Protein AF-A0A3N4IJ48-F1 (afdb_monomer_lite)

Radius of gyration: 29.04 Å; chains: 1; bounding box: 78×53×76 Å

Secondary structure (DSSP, 8-state):
--------PPPP--------------TT----PPP-----------EEEEEEE-TT-SSSSPPPGGGSEEEEEEEPS-------HHHHHHHHHHHHHHHHHHHHHHHHHHHHHHTS-EEEEEEEEEEEEEEEEETTEEEEEEEEEEEEEEEEE--------

Sequence (161 aa):
MDNKSPETPPPASPASMLSINLDNTDPSHAYIPPASEPSTSTPRRLHTVFCLHNEYCTASSWKDPAELKITTYNFPHHHREEKSIYRLMKELGKAGHDGRACLDEFVKQREEVEGKRLAIACLSVHTKMQKVNERGVEQLVARPQTLFVELEEMGVEGVGS

pLDDT: mean 71.02, std 18.16, range [37.78, 93.06]

Structure (mmCIF, N/CA/C/O backbone):
data_AF-A0A3N4IJ48-F1
#
_entry.id   AF-A0A3N4IJ48-F1
#
loop_
_atom_site.group_PDB
_atom_site.id
_atom_site.type_symbol
_atom_site.label_atom_id
_atom_site.label_alt_id
_atom_site.label_comp_id
_atom_site.label_asym_id
_atom_site.label_entity_id
_atom_site.label_seq_id
_atom_site.pdbx_PDB_ins_code
_atom_site.Cartn_x
_atom_site.Cartn_y
_atom_site.Cartn_z
_atom_site.occupancy
_atom_site.B_iso_or_equiv
_atom_site.auth_seq_id
_atom_site.auth_comp_id
_atom_site.auth_asym_id
_atom_site.auth_atom_id
_atom_site.pdbx_PDB_model_num
ATOM 1 N N . MET A 1 1 ? -37.252 -40.551 -43.430 1.00 48.50 1 MET A N 1
ATOM 2 C CA . MET A 1 1 ? -37.893 -41.793 -42.953 1.00 48.50 1 MET A CA 1
ATOM 3 C C . MET A 1 1 ? -36.880 -42.360 -41.974 1.00 48.50 1 MET A C 1
ATOM 5 O O . MET A 1 1 ? -35.768 -42.593 -42.415 1.00 48.50 1 MET A O 1
ATOM 9 N N . ASP A 1 2 ? -37.033 -42.312 -40.654 1.00 45.03 2 ASP A N 1
ATOM 10 C CA . ASP A 1 2 ? -38.195 -42.377 -39.755 1.00 45.03 2 ASP A CA 1
ATOM 11 C C . ASP A 1 2 ? -37.971 -41.397 -38.573 1.00 45.03 2 ASP A C 1
ATOM 13 O O . ASP A 1 2 ? -36.838 -41.203 -38.149 1.00 45.03 2 ASP A O 1
ATOM 17 N N . ASN A 1 3 ? -38.915 -40.531 -38.187 1.00 44.44 3 ASN A N 1
ATOM 18 C CA . ASN A 1 3 ? -40.070 -40.750 -37.296 1.00 44.44 3 ASN A CA 1
ATOM 19 C C . ASN A 1 3 ? -39.727 -41.261 -35.877 1.00 44.44 3 ASN A C 1
ATOM 21 O O . ASN A 1 3 ? -39.650 -42.469 -35.683 1.00 44.44 3 ASN A O 1
ATOM 25 N N . LYS A 1 4 ? -39.630 -40.357 -34.878 1.00 43.97 4 LYS A N 1
ATOM 26 C CA . LYS A 1 4 ? -40.532 -40.281 -33.695 1.00 43.97 4 LYS A CA 1
ATOM 27 C C . LYS A 1 4 ? -40.123 -39.165 -32.705 1.00 43.97 4 LYS A C 1
ATOM 29 O O . LYS A 1 4 ? -39.006 -39.151 -32.205 1.00 43.97 4 LYS A O 1
ATOM 34 N N . SER A 1 5 ? -41.070 -38.271 -32.424 1.00 48.81 5 SER A N 1
ATOM 35 C CA . SER A 1 5 ? -41.126 -37.272 -31.332 1.00 48.81 5 SER A CA 1
ATOM 36 C C . SER A 1 5 ? -41.618 -37.919 -30.004 1.00 48.81 5 SER A C 1
ATOM 38 O O . SER A 1 5 ? -41.850 -39.131 -30.014 1.00 48.81 5 SER A O 1
ATOM 40 N N . PRO A 1 6 ? -42.055 -37.166 -28.964 1.00 61.00 6 PRO A N 1
ATOM 41 C CA . PRO A 1 6 ? -41.404 -36.166 -28.087 1.00 61.00 6 PRO A CA 1
ATOM 42 C C . PRO A 1 6 ? -41.652 -36.501 -26.576 1.00 61.00 6 PRO A C 1
ATOM 44 O O . PRO A 1 6 ? -41.991 -37.636 -26.262 1.00 61.00 6 PRO A O 1
ATOM 47 N N . GLU A 1 7 ? -41.576 -35.488 -25.685 1.00 41.78 7 GLU A N 1
ATOM 48 C CA . GLU A 1 7 ? -42.206 -35.407 -24.335 1.00 41.78 7 GLU A CA 1
ATOM 49 C C . GLU A 1 7 ? -41.481 -36.136 -23.173 1.00 41.78 7 GLU A C 1
ATOM 51 O O . GLU A 1 7 ? -40.973 -37.233 -23.340 1.00 41.78 7 GLU A O 1
ATOM 56 N N . THR A 1 8 ? -41.342 -35.643 -21.930 1.00 55.69 8 THR A N 1
ATOM 57 C CA . THR A 1 8 ? -41.847 -34.480 -21.152 1.00 55.69 8 THR A CA 1
ATOM 58 C C . THR A 1 8 ? -40.986 -34.396 -19.865 1.00 55.69 8 THR A C 1
ATOM 60 O O . THR A 1 8 ? -40.446 -35.426 -19.453 1.00 55.69 8 THR A O 1
ATOM 63 N N . PRO A 1 9 ? -40.850 -33.240 -19.183 1.00 63.00 9 PRO A N 1
ATOM 64 C CA . PRO A 1 9 ? -40.159 -33.154 -17.888 1.00 63.00 9 PRO A CA 1
ATOM 65 C C . PRO A 1 9 ? -40.999 -33.731 -16.727 1.00 63.00 9 PRO A C 1
ATOM 67 O O . PRO A 1 9 ? -42.224 -33.598 -16.746 1.00 63.00 9 PRO A O 1
ATOM 70 N N . PRO A 1 10 ? -40.380 -34.323 -15.685 1.00 67.88 10 PRO A N 1
ATOM 71 C CA . PRO A 1 10 ? -41.103 -34.730 -14.485 1.00 67.88 10 PRO A CA 1
ATOM 72 C C . PRO A 1 10 ? -41.461 -33.535 -13.569 1.00 67.88 10 PRO A C 1
ATOM 74 O O . PRO A 1 10 ? -40.822 -32.482 -13.633 1.00 67.88 10 PRO A O 1
ATOM 77 N N . PRO A 1 11 ? -42.506 -33.693 -12.733 1.00 56.47 11 PRO A N 1
ATOM 78 C CA . PRO A 1 11 ? -43.311 -32.603 -12.189 1.00 56.47 11 PRO A CA 1
ATOM 79 C C . PRO A 1 11 ? -42.768 -31.992 -10.892 1.00 56.47 11 PRO A C 1
ATOM 81 O O . PRO A 1 11 ? -42.128 -32.654 -10.075 1.00 56.47 11 PRO A O 1
ATOM 84 N N . ALA A 1 12 ? -43.138 -30.729 -10.668 1.00 51.69 12 ALA A N 1
ATOM 85 C CA . ALA A 1 12 ? -43.125 -30.099 -9.355 1.00 51.69 12 ALA A CA 1
ATOM 86 C C . ALA A 1 12 ? -44.016 -30.886 -8.378 1.00 51.69 12 ALA A C 1
ATOM 88 O O . ALA A 1 12 ? -45.119 -31.305 -8.733 1.00 51.69 12 ALA A O 1
ATOM 89 N N . SER A 1 13 ? -43.552 -31.057 -7.140 1.00 53.22 13 SER A N 1
ATOM 90 C CA . SER A 1 13 ? -44.371 -31.545 -6.030 1.00 53.22 13 SER A CA 1
ATOM 91 C C . SER A 1 13 ? -44.373 -30.559 -4.860 1.00 53.22 13 SER A C 1
ATOM 93 O O . SER A 1 13 ? -43.423 -29.787 -4.712 1.00 53.22 13 SER A O 1
ATOM 95 N N . PRO A 1 14 ? -45.468 -30.536 -4.081 1.00 48.78 14 PRO A N 1
ATOM 96 C CA . PRO A 1 14 ? -45.966 -29.338 -3.425 1.00 48.78 14 PRO A CA 1
ATOM 97 C C . PRO A 1 14 ? -45.779 -29.346 -1.901 1.00 48.78 14 PRO A C 1
ATOM 99 O O . PRO A 1 14 ? -45.644 -30.389 -1.274 1.00 48.78 14 PRO A O 1
ATOM 102 N N . ALA A 1 15 ? -45.831 -28.136 -1.340 1.00 44.34 15 ALA A N 1
ATOM 103 C CA . ALA A 1 15 ? -46.356 -27.771 -0.023 1.00 44.34 15 ALA A CA 1
ATOM 104 C C . ALA A 1 15 ? -46.248 -28.802 1.122 1.00 44.34 15 ALA A C 1
ATOM 106 O O . ALA A 1 15 ? -47.146 -29.615 1.328 1.00 44.34 15 ALA A O 1
ATOM 107 N N . SER A 1 16 ? -45.259 -28.614 2.000 1.00 44.44 16 SER A N 1
ATOM 108 C CA . SER A 1 16 ? -45.423 -28.978 3.412 1.00 44.44 16 SER A CA 1
ATOM 109 C C . SER A 1 16 ? -46.128 -27.828 4.127 1.00 44.44 16 SER A C 1
ATOM 111 O O . SER A 1 16 ? -45.500 -26.873 4.583 1.00 44.44 16 SER A O 1
ATOM 113 N N . MET A 1 17 ? -47.458 -27.907 4.170 1.00 39.88 17 MET A N 1
ATOM 114 C CA . MET A 1 17 ? -48.275 -27.131 5.096 1.00 39.88 17 MET A CA 1
ATOM 115 C C . MET A 1 17 ? -47.948 -27.560 6.530 1.00 39.88 17 MET A C 1
ATOM 117 O O . MET A 1 17 ? -48.230 -28.690 6.920 1.00 39.88 17 MET A O 1
ATOM 121 N N . LEU A 1 18 ? -47.401 -26.645 7.326 1.00 48.50 18 LEU A N 1
ATOM 122 C CA . LEU A 1 18 ? -47.469 -26.726 8.782 1.00 48.50 18 LEU A CA 1
ATOM 123 C C . LEU A 1 18 ? -48.767 -26.034 9.230 1.00 48.50 18 LEU A C 1
ATOM 125 O O . LEU A 1 18 ? -48.794 -24.837 9.497 1.00 48.50 18 LEU A O 1
ATOM 129 N N . SER A 1 19 ? -49.865 -26.789 9.270 1.00 45.97 19 SER A N 1
ATOM 130 C CA . SER A 1 19 ? -50.888 -26.619 10.318 1.00 45.97 19 SER A CA 1
ATOM 131 C C . SER A 1 19 ? -50.249 -27.168 11.603 1.00 45.97 19 SER A C 1
ATOM 133 O O . SER A 1 19 ? -49.476 -28.117 11.512 1.00 45.97 19 SER A O 1
ATOM 135 N N . ILE A 1 20 ? -50.392 -26.646 12.821 1.00 40.75 20 ILE A N 1
ATOM 136 C CA . ILE A 1 20 ? -51.546 -26.388 13.710 1.00 40.75 20 ILE A CA 1
ATOM 137 C C . ILE A 1 20 ? -50.873 -25.722 14.956 1.00 40.75 20 ILE A C 1
ATOM 139 O O . ILE A 1 20 ? -49.711 -26.016 15.222 1.00 40.75 20 ILE A O 1
ATOM 143 N N . ASN A 1 21 ? -51.414 -24.809 15.764 1.00 37.94 21 ASN A N 1
ATOM 144 C CA . ASN A 1 21 ? -52.725 -24.721 16.397 1.00 37.94 21 ASN A CA 1
ATOM 145 C C . ASN A 1 21 ? -53.029 -23.256 16.758 1.00 37.94 21 ASN A C 1
ATOM 147 O O . ASN A 1 21 ? -52.192 -22.564 17.340 1.00 37.94 21 ASN A O 1
ATOM 151 N N . LEU A 1 22 ? -54.251 -22.829 16.447 1.00 50.38 22 LEU A N 1
ATOM 152 C CA . LEU A 1 22 ? -54.955 -21.766 17.158 1.00 50.38 22 LEU A CA 1
ATOM 153 C C . LEU A 1 22 ? -55.593 -22.378 18.417 1.00 50.38 22 LEU A C 1
ATOM 155 O O . LEU A 1 22 ? -55.897 -23.568 18.423 1.00 50.38 22 LEU A O 1
ATOM 159 N N . ASP A 1 23 ? -55.857 -21.523 19.401 1.00 45.16 23 ASP A N 1
ATOM 160 C CA . ASP A 1 23 ? -56.616 -21.750 20.639 1.00 45.16 23 ASP A CA 1
ATOM 161 C C . ASP A 1 23 ? -55.832 -22.177 21.892 1.00 45.16 23 ASP A C 1
ATOM 163 O O . ASP A 1 23 ? -55.615 -23.349 22.185 1.00 45.16 23 ASP A O 1
ATOM 167 N N . ASN A 1 24 ? -55.461 -21.166 22.683 1.00 41.66 24 ASN A N 1
ATOM 168 C CA . ASN A 1 24 ? -55.778 -21.136 24.110 1.00 41.66 24 ASN A CA 1
ATOM 169 C C . ASN A 1 24 ? -55.810 -19.673 24.567 1.00 41.66 24 ASN A C 1
ATOM 171 O O . ASN A 1 24 ? -54.781 -19.036 24.789 1.00 41.66 24 ASN A O 1
ATOM 175 N N . THR A 1 25 ? -57.025 -19.137 24.652 1.00 46.41 25 THR A N 1
ATOM 176 C CA . THR A 1 25 ? -57.314 -17.822 25.228 1.00 46.41 25 THR A CA 1
ATOM 177 C C . THR A 1 25 ? -57.340 -17.965 26.751 1.00 46.41 25 THR A C 1
ATOM 179 O O . THR A 1 25 ? -58.355 -18.361 27.316 1.00 46.41 25 THR A O 1
ATOM 182 N N . ASP A 1 26 ? -56.225 -17.658 27.416 1.00 47.12 26 ASP A N 1
ATOM 183 C CA . ASP A 1 26 ? -56.165 -17.449 28.869 1.00 47.12 26 ASP A CA 1
ATOM 184 C C . ASP A 1 26 ? -56.139 -15.931 29.152 1.00 47.12 26 ASP A C 1
ATOM 186 O O . ASP A 1 26 ? -55.185 -15.256 28.755 1.00 47.12 26 ASP A O 1
ATOM 190 N N . PRO A 1 27 ? -57.165 -15.347 29.804 1.00 49.31 27 PRO A N 1
ATOM 191 C CA . PRO A 1 27 ? -57.215 -13.914 30.094 1.00 49.31 27 PRO A CA 1
ATOM 192 C C . PRO A 1 27 ? -56.369 -13.484 31.314 1.00 49.31 27 PRO A C 1
ATOM 194 O O . PRO A 1 27 ? -56.545 -12.369 31.805 1.00 49.31 27 PRO A O 1
ATOM 197 N N . SER A 1 28 ? -55.443 -14.316 31.803 1.00 47.53 28 SER A N 1
ATOM 198 C CA . SER A 1 28 ? -54.673 -14.037 33.033 1.00 47.53 28 SER A CA 1
ATOM 199 C C . SER A 1 28 ? -53.244 -13.527 32.819 1.00 47.53 28 SER A C 1
ATOM 201 O O . SER A 1 28 ? -52.585 -13.135 33.783 1.00 47.53 28 SER A O 1
ATOM 203 N N . HIS A 1 29 ? -52.722 -13.524 31.591 1.00 46.59 29 HIS A N 1
ATOM 204 C CA . HIS A 1 29 ? -51.333 -13.135 31.348 1.00 46.59 29 HIS A CA 1
ATOM 205 C C . HIS A 1 29 ? -51.227 -11.654 30.979 1.00 46.59 29 HIS A C 1
ATOM 207 O O . HIS A 1 29 ? -51.494 -11.249 29.848 1.00 46.59 29 HIS A O 1
ATOM 213 N N . ALA A 1 30 ? -50.797 -10.838 31.945 1.00 44.94 30 ALA A N 1
ATOM 214 C CA . ALA A 1 30 ? -50.299 -9.495 31.680 1.00 44.94 30 ALA A CA 1
ATOM 215 C C . ALA A 1 30 ? -49.222 -9.581 30.587 1.00 44.94 30 ALA A C 1
ATOM 217 O O . ALA A 1 30 ? -48.149 -10.149 30.799 1.00 44.94 30 ALA A O 1
ATOM 218 N N . TYR A 1 31 ? -49.532 -9.056 29.402 1.00 45.12 31 TYR A N 1
ATOM 219 C CA . TYR A 1 31 ? -48.588 -8.950 28.300 1.00 45.12 31 TYR A CA 1
ATOM 220 C C . TYR A 1 31 ? -47.517 -7.932 28.699 1.00 45.12 31 TYR A C 1
ATOM 222 O O . TYR A 1 31 ? -47.692 -6.724 28.546 1.00 45.12 31 TYR A O 1
ATOM 230 N N . ILE A 1 32 ? -46.423 -8.419 29.280 1.00 54.62 32 ILE A N 1
ATOM 231 C CA . ILE A 1 32 ? -45.191 -7.651 29.415 1.00 54.62 32 ILE A CA 1
ATOM 232 C C . ILE A 1 32 ? -44.597 -7.629 28.003 1.00 54.62 32 ILE A C 1
ATOM 234 O O . ILE A 1 32 ? -44.242 -8.698 27.500 1.00 54.62 32 ILE A O 1
ATOM 238 N N . PRO A 1 33 ? -44.529 -6.473 27.316 1.00 47.47 33 PRO A N 1
ATOM 239 C CA . PRO A 1 33 ? -43.849 -6.419 26.032 1.00 47.47 33 PRO A CA 1
ATOM 240 C C . PRO A 1 33 ? -42.412 -6.914 26.243 1.00 47.47 33 PRO A C 1
ATOM 242 O O . PRO A 1 33 ? -41.794 -6.517 27.238 1.00 47.47 33 PRO A O 1
ATOM 245 N N . PRO A 1 34 ? -41.868 -7.784 25.369 1.00 47.81 34 PRO A N 1
ATOM 246 C CA . PRO A 1 34 ? -40.461 -8.134 25.456 1.00 47.81 34 PRO A CA 1
ATOM 247 C C . PRO A 1 34 ? -39.683 -6.822 25.422 1.00 47.81 34 PRO A C 1
ATOM 249 O O . PRO A 1 34 ? -39.889 -5.999 24.528 1.00 47.81 34 PRO A O 1
ATOM 252 N N . ALA A 1 35 ? -38.885 -6.595 26.468 1.00 51.59 35 ALA A N 1
ATOM 253 C CA . ALA A 1 35 ? -38.019 -5.438 26.566 1.00 51.59 35 ALA A CA 1
ATOM 254 C C . ALA A 1 35 ? -37.277 -5.328 25.239 1.00 51.59 35 ALA A C 1
ATOM 256 O O . ALA A 1 35 ? -36.607 -6.280 24.842 1.00 51.59 35 ALA A O 1
ATOM 257 N N . SER A 1 36 ? -37.478 -4.208 24.541 1.00 52.84 36 SER A N 1
ATOM 258 C CA . SER A 1 36 ? -36.763 -3.875 23.321 1.00 52.84 36 SER A CA 1
ATOM 259 C C . SER A 1 36 ? -35.293 -4.160 23.579 1.00 52.84 36 SER A C 1
ATOM 261 O O . SER A 1 36 ? -34.674 -3.477 24.400 1.00 52.84 36 SER A O 1
ATOM 263 N N . GLU A 1 37 ? -34.778 -5.227 22.965 1.00 52.12 37 GLU A N 1
ATOM 264 C CA . GLU A 1 37 ? -33.383 -5.608 23.104 1.00 52.12 37 GLU A CA 1
ATOM 265 C C . GLU A 1 37 ? -32.559 -4.353 22.818 1.00 52.12 37 GLU A C 1
ATOM 267 O O . GLU A 1 37 ? -32.864 -3.638 21.852 1.00 52.12 37 GLU A O 1
ATOM 272 N N . PRO A 1 38 ? -31.566 -4.013 23.660 1.00 49.50 38 PRO A N 1
ATOM 273 C CA . PRO A 1 38 ? -30.662 -2.940 23.316 1.00 49.50 38 PRO A CA 1
ATOM 274 C C . PRO A 1 38 ? -30.079 -3.342 21.974 1.00 49.50 38 PRO A C 1
ATOM 276 O O . PRO A 1 38 ? -29.381 -4.351 21.887 1.00 49.50 38 PRO A O 1
ATOM 279 N N . SER A 1 39 ? -30.430 -2.591 20.925 1.00 48.19 39 SER A N 1
ATOM 280 C CA . SER A 1 39 ? -29.812 -2.713 19.619 1.00 48.19 39 SER A CA 1
ATOM 281 C C . SER A 1 39 ? -28.324 -2.760 19.901 1.00 48.19 39 SER A C 1
ATOM 283 O O . SE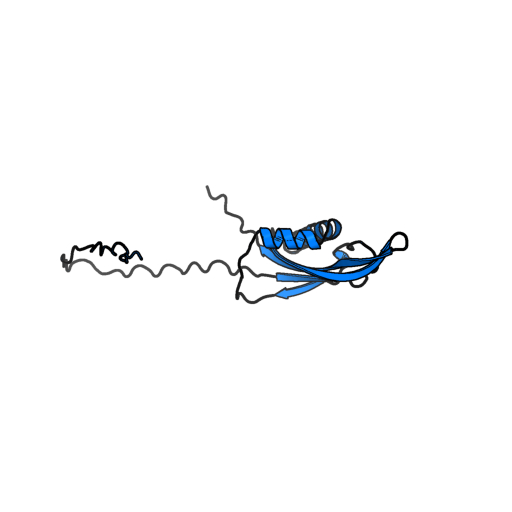R A 1 39 ? -27.762 -1.755 20.351 1.00 48.19 39 SER A O 1
ATOM 285 N N . THR A 1 40 ? -27.715 -3.935 19.755 1.00 46.00 40 THR A N 1
ATOM 286 C CA . THR A 1 40 ? -26.279 -4.104 19.879 1.00 46.00 40 THR A CA 1
ATOM 287 C C . THR A 1 40 ? -25.733 -3.332 18.703 1.00 46.00 40 THR A C 1
ATOM 289 O O . THR A 1 40 ? -25.582 -3.863 17.604 1.00 46.00 40 THR A O 1
ATOM 292 N N . SER A 1 41 ? -25.555 -2.027 18.905 1.00 40.53 41 SER A N 1
ATOM 293 C CA . SER A 1 41 ? -24.838 -1.159 18.007 1.00 40.53 41 SER A CA 1
ATOM 294 C C . SER A 1 41 ? -23.449 -1.754 17.998 1.00 40.53 41 SER A C 1
ATOM 296 O O . SER A 1 41 ? -22.650 -1.495 18.900 1.00 40.53 41 SER A O 1
ATOM 298 N N . THR A 1 42 ? -23.202 -2.650 17.046 1.00 47.38 42 THR A N 1
ATOM 299 C CA . THR A 1 42 ? -21.871 -3.168 16.789 1.00 47.38 42 THR A CA 1
ATOM 300 C C . THR A 1 42 ? -20.962 -1.948 16.751 1.00 47.38 42 THR A C 1
ATOM 302 O O . THR A 1 42 ? -21.293 -0.999 16.025 1.00 47.38 42 THR A O 1
ATOM 305 N N . PRO A 1 43 ? -19.911 -1.897 17.586 1.00 52.34 43 PRO A N 1
ATOM 306 C CA . PRO A 1 43 ? -19.093 -0.704 17.714 1.00 52.34 43 PRO A CA 1
ATOM 307 C C . PRO A 1 43 ? -18.662 -0.250 16.319 1.00 52.34 43 PRO A C 1
ATOM 309 O O . PRO A 1 43 ? -18.182 -1.056 15.520 1.00 52.34 43 PRO A O 1
ATOM 312 N N . ARG A 1 44 ? -18.925 1.026 16.008 1.00 54.91 44 ARG A N 1
ATOM 313 C CA . ARG A 1 44 ? -18.597 1.654 14.722 1.00 54.91 44 ARG A CA 1
ATOM 314 C C . ARG A 1 44 ? -17.090 1.511 14.497 1.00 54.91 44 ARG A C 1
ATOM 316 O O . ARG A 1 44 ? -16.313 2.206 15.145 1.00 54.91 44 ARG A O 1
ATOM 323 N N . ARG A 1 45 ? -16.671 0.578 13.638 1.00 61.72 45 ARG A N 1
ATOM 324 C CA . ARG A 1 45 ? -15.252 0.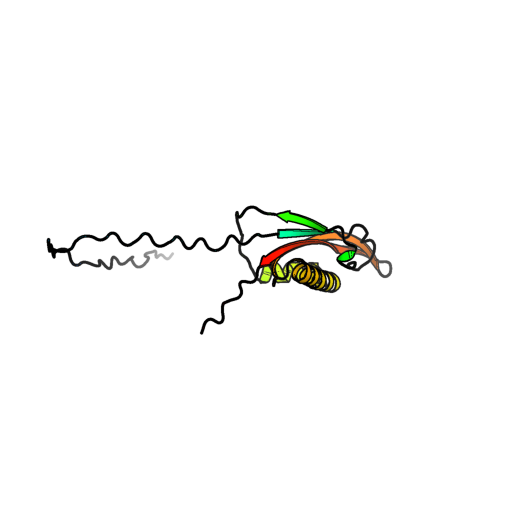359 13.320 1.00 61.72 45 ARG A CA 1
ATOM 325 C C . ARG A 1 45 ? -14.796 1.433 12.339 1.00 61.72 45 ARG A C 1
ATOM 327 O O . ARG A 1 45 ? -15.162 1.390 11.175 1.00 61.72 45 ARG A O 1
ATOM 334 N N . LEU A 1 46 ? -14.039 2.423 12.793 1.00 60.12 46 LEU A N 1
ATOM 335 C CA . LEU A 1 46 ? -13.491 3.422 11.879 1.00 60.12 46 LEU A CA 1
ATOM 336 C C . LEU A 1 46 ? -12.551 2.726 10.880 1.00 60.12 46 LEU A C 1
ATOM 338 O O . LEU A 1 46 ? -11.660 1.985 11.286 1.00 60.12 46 LEU A O 1
ATOM 342 N N . HIS A 1 47 ? -12.781 2.956 9.589 1.00 68.00 47 HIS A N 1
ATOM 343 C CA . HIS A 1 47 ? -11.939 2.457 8.509 1.00 68.00 47 HIS A CA 1
ATOM 344 C C . HIS A 1 47 ? -11.086 3.608 7.991 1.00 68.00 47 HIS A C 1
ATOM 346 O O . HIS A 1 47 ? -11.613 4.588 7.448 1.00 68.00 47 HIS A O 1
ATOM 352 N N . THR A 1 48 ? -9.773 3.481 8.159 1.00 73.12 48 THR A N 1
ATOM 353 C CA . THR A 1 48 ? -8.821 4.493 7.709 1.00 73.12 48 THR A CA 1
ATOM 354 C C . THR A 1 48 ? -8.083 3.971 6.488 1.00 73.12 48 THR A C 1
ATOM 356 O O . THR A 1 48 ? -7.419 2.935 6.551 1.00 73.12 48 THR A O 1
ATOM 359 N N . VAL A 1 49 ? -8.205 4.688 5.372 1.00 78.81 49 VAL A N 1
ATOM 360 C CA . VAL A 1 49 ? -7.472 4.404 4.141 1.00 78.81 49 VAL A CA 1
ATOM 361 C C . VAL A 1 49 ? -6.244 5.287 4.057 1.00 78.81 49 VAL A C 1
ATOM 363 O O . VAL A 1 49 ? -6.314 6.509 4.167 1.00 78.81 49 VAL A O 1
ATOM 366 N N . PHE A 1 50 ? -5.113 4.653 3.806 1.00 81.62 50 PHE A N 1
ATOM 367 C CA . PHE A 1 50 ? -3.830 5.293 3.632 1.00 81.62 50 PHE A CA 1
ATOM 368 C C . PHE A 1 50 ? -3.372 5.136 2.192 1.00 81.62 50 PHE A C 1
ATOM 370 O O . PHE A 1 50 ? -3.402 4.043 1.628 1.00 81.62 50 PHE A O 1
ATOM 377 N N . CYS A 1 51 ? -2.942 6.244 1.604 1.00 82.12 51 CYS A N 1
ATOM 378 C CA . CYS A 1 51 ? -2.266 6.274 0.320 1.00 82.12 51 CYS A CA 1
ATOM 379 C C . CYS A 1 51 ? -0.766 6.406 0.575 1.00 82.12 51 CYS A C 1
ATOM 381 O O . CYS A 1 51 ? -0.319 7.448 1.057 1.00 82.12 51 CYS A O 1
ATOM 383 N N . LEU A 1 52 ? -0.013 5.351 0.271 1.00 80.88 52 LEU A N 1
ATOM 384 C CA . LEU A 1 52 ? 1.444 5.323 0.335 1.00 80.88 52 LEU A CA 1
ATOM 385 C C . LEU A 1 52 ? 1.964 5.518 -1.085 1.00 80.88 52 LEU A C 1
ATOM 387 O O . LEU A 1 52 ? 1.952 4.584 -1.895 1.00 80.88 52 LEU A O 1
ATOM 391 N N . HIS A 1 53 ? 2.372 6.744 -1.402 1.00 79.31 53 HIS A N 1
ATOM 392 C CA . HIS A 1 53 ? 2.853 7.088 -2.733 1.00 79.31 53 HIS A CA 1
ATOM 393 C C . HIS A 1 53 ? 4.378 7.202 -2.762 1.00 79.31 53 HIS A C 1
ATOM 395 O O . HIS A 1 53 ? 4.972 7.990 -2.026 1.00 79.31 53 HIS A O 1
ATOM 401 N N . ASN A 1 54 ? 5.007 6.451 -3.665 1.00 73.44 54 ASN A N 1
ATOM 402 C CA . ASN A 1 54 ? 6.441 6.542 -3.907 1.00 73.44 54 ASN A CA 1
ATOM 403 C C . ASN A 1 54 ? 6.725 7.624 -4.970 1.00 73.44 54 ASN A C 1
ATOM 405 O O . ASN A 1 54 ? 6.790 7.327 -6.166 1.00 73.44 54 ASN A O 1
ATOM 409 N N . GLU A 1 55 ? 6.864 8.884 -4.530 1.00 61.72 55 GLU A N 1
ATOM 410 C CA . GLU A 1 55 ? 7.061 10.062 -5.407 1.00 61.72 55 GLU A CA 1
ATOM 411 C C . GLU A 1 55 ? 8.333 9.962 -6.280 1.00 61.72 55 GLU A C 1
ATOM 413 O O . GLU A 1 55 ? 8.399 10.585 -7.339 1.00 61.72 55 GLU A O 1
ATOM 418 N N . TYR A 1 56 ? 9.316 9.135 -5.896 1.00 61.25 56 TYR A N 1
ATOM 419 C CA . TYR A 1 56 ? 10.649 9.082 -6.516 1.00 61.25 56 TYR A CA 1
ATOM 420 C C . TYR A 1 56 ? 11.011 7.719 -7.124 1.00 61.25 56 TYR A C 1
ATOM 422 O O . TYR A 1 56 ? 12.191 7.412 -7.283 1.00 61.25 56 TYR A O 1
ATOM 430 N N . CYS A 1 57 ? 10.030 6.884 -7.475 1.00 53.78 57 CYS A N 1
ATOM 431 C CA . CYS A 1 57 ? 10.286 5.522 -7.962 1.00 53.78 57 CYS A CA 1
ATOM 432 C C . CYS A 1 57 ? 10.824 5.487 -9.415 1.00 53.78 57 CYS A C 1
ATOM 434 O O . CYS A 1 57 ? 10.141 5.060 -10.351 1.00 53.78 57 CYS A O 1
ATOM 436 N N . THR A 1 58 ? 12.059 5.949 -9.617 1.00 54.88 58 THR A N 1
ATOM 437 C CA . THR A 1 58 ? 12.892 5.667 -10.800 1.00 54.88 58 THR A CA 1
ATOM 438 C C . THR A 1 58 ? 13.698 4.373 -10.643 1.00 54.88 58 THR A C 1
ATOM 440 O O . THR A 1 58 ? 14.232 3.869 -11.627 1.00 54.88 58 THR A O 1
ATOM 443 N N . ALA A 1 59 ? 13.757 3.809 -9.432 1.00 51.84 59 ALA A N 1
ATOM 444 C CA . ALA A 1 59 ? 14.455 2.569 -9.113 1.00 51.84 59 ALA A CA 1
ATOM 445 C C . ALA A 1 59 ? 13.485 1.490 -8.610 1.00 51.84 59 ALA A C 1
ATOM 447 O O . ALA A 1 59 ? 12.385 1.769 -8.141 1.00 51.84 59 ALA A O 1
ATOM 448 N N . SER A 1 60 ? 13.909 0.241 -8.741 1.00 58.94 60 SER A N 1
ATOM 449 C CA . SER A 1 60 ? 13.166 -1.011 -8.592 1.00 58.94 60 SER A CA 1
ATOM 450 C C . SER A 1 60 ? 12.608 -1.348 -7.198 1.00 58.94 60 SER A C 1
ATOM 452 O O . SER A 1 60 ? 12.161 -2.482 -7.034 1.00 58.94 60 SER A O 1
ATOM 454 N N . SER A 1 61 ? 12.624 -0.428 -6.229 1.00 68.62 61 SER A N 1
ATOM 455 C CA . SER A 1 61 ? 12.353 -0.718 -4.814 1.00 68.62 61 SER A CA 1
ATOM 456 C C . SER A 1 61 ? 11.433 0.299 -4.131 1.00 68.62 61 SER A C 1
ATOM 458 O O . SER A 1 61 ? 11.342 1.469 -4.518 1.00 68.62 61 SER A O 1
ATOM 460 N N . TRP A 1 62 ? 10.755 -0.160 -3.077 1.00 75.00 62 TRP A N 1
ATOM 461 C CA . TRP A 1 62 ? 9.999 0.696 -2.162 1.00 75.00 62 TRP A CA 1
ATOM 462 C C . TRP A 1 62 ? 10.943 1.392 -1.177 1.00 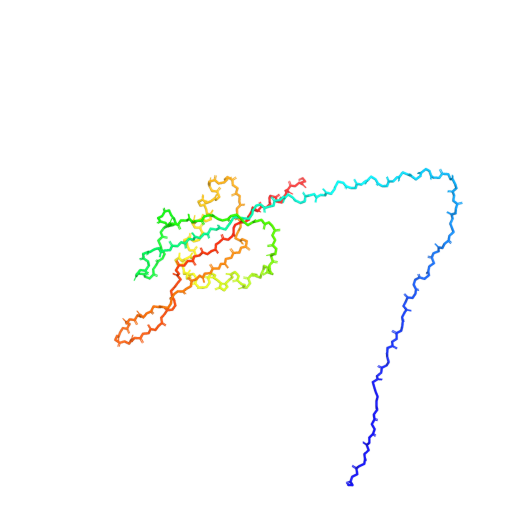75.00 62 TRP A C 1
ATOM 464 O O . TRP A 1 62 ? 11.936 0.808 -0.749 1.00 75.00 62 TRP A O 1
ATOM 474 N N . LYS A 1 63 ? 10.643 2.652 -0.847 1.00 72.56 63 LYS A N 1
ATOM 475 C CA . LYS A 1 63 ? 11.310 3.387 0.236 1.00 72.56 63 LYS A CA 1
ATOM 476 C C . LYS A 1 63 ? 10.692 3.026 1.587 1.00 72.56 63 LYS A C 1
ATOM 478 O O . LYS A 1 63 ? 9.571 2.519 1.636 1.00 72.56 63 LYS A O 1
ATOM 483 N N . ASP A 1 64 ? 11.427 3.332 2.651 1.00 73.88 64 ASP A N 1
ATOM 484 C CA . ASP A 1 64 ? 10.939 3.270 4.029 1.00 73.88 64 ASP A CA 1
ATOM 485 C C . ASP A 1 64 ? 9.608 4.045 4.158 1.00 73.88 64 ASP A C 1
ATOM 487 O O . ASP A 1 64 ? 9.520 5.174 3.654 1.00 73.88 64 ASP A O 1
ATOM 491 N N . PRO A 1 65 ? 8.568 3.473 4.798 1.00 76.62 65 PRO A N 1
ATOM 492 C CA . PRO A 1 65 ? 7.291 4.149 5.022 1.00 76.62 65 PRO A CA 1
ATOM 493 C C . PRO A 1 65 ? 7.401 5.540 5.654 1.00 76.62 65 PRO A C 1
ATOM 495 O O . PRO A 1 65 ? 6.598 6.411 5.317 1.00 76.62 65 PRO A O 1
ATOM 498 N N . ALA A 1 66 ? 8.388 5.777 6.522 1.00 75.12 66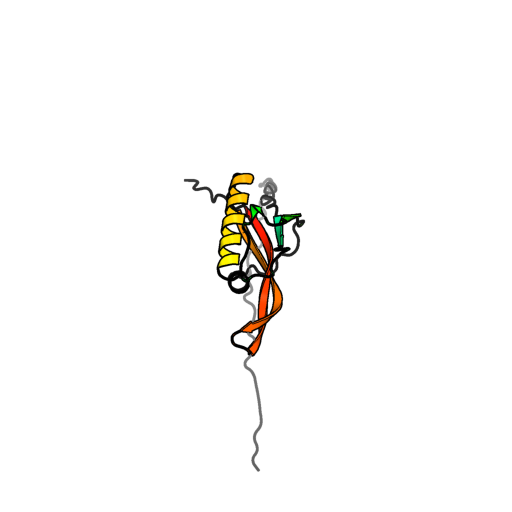 ALA A N 1
ATOM 499 C CA . ALA A 1 66 ? 8.607 7.065 7.181 1.00 75.12 66 ALA A CA 1
ATOM 500 C C . ALA A 1 66 ? 9.013 8.179 6.197 1.00 75.12 66 ALA A C 1
ATOM 502 O O . ALA A 1 66 ? 8.792 9.360 6.469 1.00 75.12 66 ALA A O 1
ATOM 503 N N . GLU A 1 67 ? 9.578 7.815 5.043 1.00 72.19 67 GLU A N 1
ATOM 504 C CA . GLU A 1 67 ? 9.933 8.746 3.966 1.00 72.19 67 GLU A CA 1
ATOM 505 C C . GLU A 1 67 ? 8.809 8.930 2.937 1.00 72.19 67 GLU A C 1
ATOM 507 O O . GLU A 1 67 ? 8.922 9.766 2.033 1.00 72.19 67 GLU A O 1
ATOM 512 N N . LEU A 1 68 ? 7.738 8.134 3.019 1.00 74.69 68 LEU A N 1
ATOM 513 C CA . LEU A 1 68 ? 6.635 8.213 2.074 1.00 74.69 68 LEU A CA 1
ATOM 514 C C . LEU A 1 68 ? 5.689 9.350 2.439 1.00 74.69 68 LEU A C 1
ATOM 516 O O . LEU A 1 68 ? 5.367 9.615 3.598 1.00 74.69 68 LEU A O 1
ATOM 520 N N . LYS A 1 69 ? 5.142 9.982 1.404 1.00 76.31 69 LYS A N 1
ATOM 521 C CA . LYS A 1 69 ? 4.013 10.881 1.584 1.00 76.31 69 LYS A CA 1
ATOM 522 C C . LYS A 1 69 ? 2.759 10.053 1.826 1.00 76.31 69 LYS A C 1
ATOM 524 O O . LYS A 1 69 ? 2.169 9.511 0.890 1.00 76.31 69 LYS A O 1
ATOM 529 N N . ILE A 1 70 ? 2.359 9.971 3.090 1.00 79.12 70 ILE A N 1
ATOM 530 C CA . ILE A 1 70 ? 1.169 9.239 3.514 1.00 79.12 70 ILE A CA 1
ATOM 531 C C . ILE A 1 70 ? -0.013 10.201 3.554 1.00 79.12 70 ILE A C 1
ATOM 533 O O . ILE A 1 70 ? -0.006 11.176 4.305 1.00 79.12 70 ILE A O 1
ATOM 537 N N . THR A 1 71 ? -1.046 9.921 2.759 1.00 82.44 71 THR A N 1
ATOM 538 C CA . THR A 1 71 ? -2.313 10.667 2.833 1.00 82.44 71 THR A CA 1
ATOM 539 C C . THR A 1 71 ? -3.393 9.794 3.454 1.00 82.44 71 THR A C 1
ATOM 541 O O . THR A 1 71 ? -3.570 8.649 3.038 1.00 82.44 71 THR A O 1
ATOM 544 N N . THR A 1 72 ? -4.099 10.334 4.445 1.00 80.62 72 THR A N 1
ATOM 545 C CA . THR A 1 72 ? -5.121 9.622 5.219 1.00 80.62 72 THR A CA 1
ATOM 546 C C . THR A 1 72 ? -6.521 10.025 4.764 1.00 80.62 72 THR A C 1
ATOM 548 O O . THR A 1 72 ? -6.816 11.214 4.647 1.00 80.62 72 THR A O 1
ATOM 551 N N . TYR A 1 73 ? -7.395 9.042 4.562 1.00 74.50 73 TYR A N 1
ATOM 552 C CA . TYR A 1 73 ? -8.789 9.222 4.170 1.00 74.50 73 TYR A CA 1
ATOM 553 C C . TYR A 1 73 ? -9.693 8.368 5.061 1.00 74.50 73 TYR A C 1
ATOM 555 O O . TYR A 1 73 ? -9.515 7.156 5.149 1.00 74.50 73 TYR A O 1
ATOM 563 N N . ASN A 1 74 ? -10.685 8.988 5.699 1.00 68.62 74 ASN A N 1
ATOM 564 C CA . ASN A 1 74 ? -11.684 8.274 6.495 1.00 68.62 74 ASN A CA 1
ATOM 565 C C . ASN A 1 74 ? -12.919 8.024 5.633 1.00 68.62 74 ASN A C 1
ATOM 567 O O . ASN A 1 74 ? -13.555 8.982 5.184 1.00 68.62 74 ASN A O 1
ATOM 571 N N . PHE A 1 75 ? -13.275 6.759 5.416 1.00 57.47 75 PHE A N 1
ATOM 572 C CA . PHE A 1 75 ? -14.518 6.435 4.723 1.00 57.47 75 PHE A CA 1
ATOM 573 C C . PHE A 1 75 ? -15.680 6.387 5.724 1.00 57.47 75 PHE A C 1
ATOM 575 O O . PHE A 1 75 ? -15.606 5.645 6.708 1.00 57.47 75 PHE A O 1
ATOM 582 N N . PRO A 1 76 ? -16.775 7.141 5.504 1.00 52.31 76 PRO A N 1
ATOM 583 C CA . PRO A 1 76 ? -18.023 6.862 6.200 1.00 52.31 76 PRO A CA 1
ATOM 584 C C . PRO A 1 76 ? -18.519 5.472 5.775 1.00 52.31 76 PRO A C 1
ATOM 586 O O . PRO A 1 76 ? -18.412 5.102 4.608 1.00 52.31 76 PRO A O 1
ATOM 589 N N . HIS A 1 77 ? -19.028 4.693 6.730 1.00 58.62 77 HIS A N 1
ATOM 590 C CA . HIS A 1 77 ? -19.414 3.288 6.572 1.00 58.62 77 HIS A CA 1
ATOM 591 C C . HIS A 1 77 ? -20.413 3.027 5.432 1.00 58.62 77 HIS A C 1
ATOM 593 O O . HIS A 1 77 ? -21.601 2.912 5.704 1.00 58.62 77 HIS A O 1
ATOM 599 N N . HIS A 1 78 ? -19.976 2.848 4.184 1.00 48.47 78 HIS A N 1
ATOM 600 C CA . HIS A 1 78 ? -20.851 2.369 3.112 1.00 48.47 78 HIS A CA 1
ATOM 601 C C . HIS A 1 78 ? -20.101 1.533 2.071 1.00 48.47 78 HIS A C 1
ATOM 603 O O . HIS A 1 78 ? -19.031 1.899 1.602 1.00 48.47 78 HIS A O 1
ATOM 609 N N . HIS A 1 79 ? -20.739 0.412 1.724 1.00 46.38 79 HIS A N 1
ATOM 610 C CA . HIS A 1 79 ? -20.382 -0.577 0.709 1.00 46.38 79 HIS A CA 1
ATOM 611 C C . HIS A 1 79 ? -18.994 -1.207 0.821 1.00 46.38 79 HIS A C 1
ATOM 613 O O . HIS A 1 79 ? -18.014 -0.769 0.228 1.00 46.38 79 HIS A O 1
ATOM 619 N N . ARG A 1 80 ? -18.962 -2.350 1.509 1.00 58.50 80 ARG A N 1
ATOM 620 C CA . ARG A 1 80 ? -17.848 -3.284 1.427 1.00 58.50 80 ARG A CA 1
ATOM 621 C C . ARG A 1 80 ? -18.204 -4.373 0.424 1.00 58.50 80 ARG A C 1
ATOM 623 O O . ARG A 1 80 ? -19.001 -5.259 0.721 1.00 58.50 80 ARG A O 1
ATOM 630 N N . GLU A 1 81 ? -17.648 -4.266 -0.776 1.00 59.28 81 GLU A N 1
ATOM 631 C CA . GLU A 1 81 ? -17.561 -5.409 -1.680 1.00 59.28 81 GLU A CA 1
ATOM 632 C C . GLU A 1 81 ? -16.740 -6.527 -1.025 1.00 59.28 81 GLU A C 1
ATOM 634 O O . GLU A 1 81 ? -15.892 -6.291 -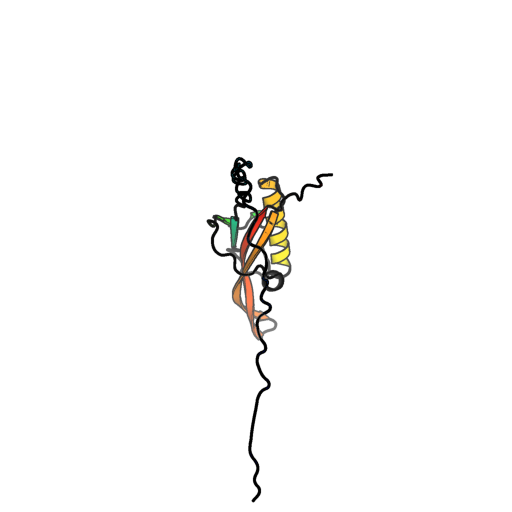0.162 1.00 59.28 81 GLU A O 1
ATOM 639 N N . GLU A 1 82 ? -17.039 -7.752 -1.436 1.00 58.47 82 GLU A N 1
ATOM 640 C CA . GLU A 1 82 ? -16.542 -9.010 -0.896 1.00 58.47 82 GLU A CA 1
ATOM 641 C C . GLU A 1 82 ? -15.043 -8.969 -0.534 1.00 58.47 82 GLU A C 1
ATOM 643 O O . 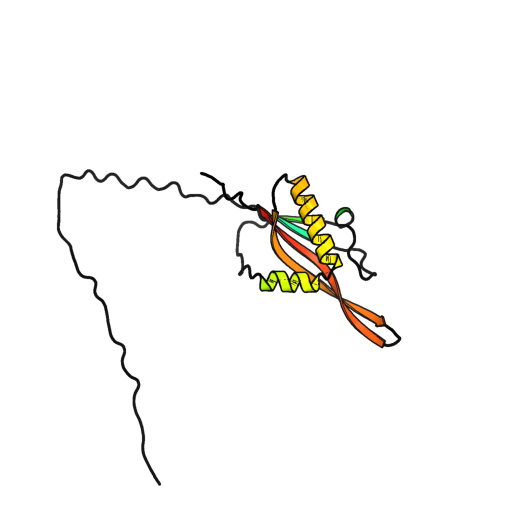GLU A 1 82 ? -14.162 -8.820 -1.391 1.00 58.47 82 GLU A O 1
ATOM 648 N N . LYS A 1 83 ? -14.750 -9.120 0.767 1.00 67.88 83 LYS A N 1
ATOM 649 C CA . LYS A 1 83 ? -13.395 -9.281 1.311 1.00 67.88 83 LYS A CA 1
ATOM 650 C C . LYS A 1 83 ? -12.825 -10.646 0.923 1.00 67.88 83 LYS A C 1
ATOM 652 O O . LYS A 1 83 ? -12.703 -11.548 1.748 1.00 67.88 83 LYS A O 1
ATOM 657 N N . SER A 1 84 ? -12.493 -10.821 -0.346 1.00 79.75 84 SER A N 1
ATOM 658 C CA . SER A 1 84 ? -11.874 -12.057 -0.801 1.00 79.75 84 SER A CA 1
ATOM 659 C C . SER A 1 84 ? -10.386 -12.060 -0.450 1.00 79.75 84 SER A C 1
ATOM 661 O O . SER A 1 84 ? -9.630 -11.202 -0.915 1.00 79.75 84 SER A O 1
ATOM 663 N N . ILE A 1 85 ? -9.942 -13.059 0.321 1.00 82.88 85 ILE A N 1
ATOM 664 C CA . ILE A 1 85 ? -8.515 -13.312 0.602 1.00 82.88 85 ILE A CA 1
ATOM 665 C C . ILE A 1 85 ? -7.717 -13.397 -0.710 1.00 82.88 85 ILE A C 1
ATOM 667 O O . ILE A 1 85 ? -6.598 -12.894 -0.793 1.00 82.88 85 ILE A O 1
ATOM 671 N N . TYR A 1 86 ? -8.318 -13.940 -1.774 1.00 86.81 86 TYR A N 1
ATOM 672 C CA . TYR A 1 86 ? -7.702 -13.999 -3.100 1.00 86.81 86 TYR A CA 1
ATOM 673 C C . TYR A 1 86 ? -7.406 -12.614 -3.682 1.00 86.81 86 TYR A C 1
ATOM 675 O O . TYR A 1 86 ? -6.366 -12.425 -4.316 1.00 86.81 86 TYR A O 1
ATOM 683 N N . ARG A 1 87 ? -8.286 -11.630 -3.457 1.00 87.12 87 ARG A N 1
ATOM 684 C CA . ARG A 1 87 ? -8.062 -10.245 -3.895 1.00 87.12 87 ARG A CA 1
ATOM 685 C C . ARG A 1 87 ? -6.868 -9.649 -3.157 1.00 87.12 87 ARG A C 1
ATOM 687 O O . ARG A 1 87 ? -5.978 -9.116 -3.809 1.00 87.12 87 ARG A O 1
ATOM 694 N N . LEU A 1 88 ? -6.800 -9.819 -1.836 1.00 87.12 88 LEU A N 1
ATOM 695 C CA . LEU A 1 88 ? -5.661 -9.356 -1.037 1.00 87.12 88 LEU A CA 1
ATOM 696 C C . LEU A 1 88 ? -4.345 -9.986 -1.518 1.00 87.12 88 LEU A C 1
ATOM 698 O O . LEU A 1 88 ? -3.386 -9.270 -1.797 1.00 87.12 88 LEU A O 1
ATOM 702 N N . MET A 1 89 ? -4.312 -11.310 -1.700 1.00 89.88 89 MET A N 1
ATOM 703 C CA . MET A 1 89 ? -3.126 -12.019 -2.196 1.00 89.88 89 MET A CA 1
ATOM 704 C C . MET A 1 89 ? -2.687 -11.536 -3.583 1.00 89.88 89 MET A C 1
ATOM 706 O O . MET A 1 89 ? -1.493 -11.352 -3.826 1.00 89.88 89 MET A O 1
ATOM 710 N N . LYS A 1 90 ? -3.637 -11.283 -4.489 1.00 91.50 90 LYS A N 1
ATOM 711 C CA . LYS A 1 90 ? -3.350 -10.743 -5.825 1.00 91.50 90 LYS A CA 1
ATOM 712 C C . LYS A 1 90 ? -2.684 -9.368 -5.749 1.00 91.50 90 LYS A C 1
ATOM 714 O O . LYS A 1 90 ? -1.710 -9.119 -6.459 1.00 91.50 90 LYS A O 1
ATOM 719 N N . GLU A 1 91 ? -3.189 -8.486 -4.894 1.00 91.94 91 GLU A N 1
ATOM 720 C CA . GLU A 1 91 ? -2.643 -7.138 -4.719 1.00 91.94 91 GLU A CA 1
ATOM 721 C C . GLU A 1 91 ? -1.261 -7.169 -4.041 1.00 91.94 91 GLU A C 1
ATOM 723 O O . GLU A 1 91 ? -0.332 -6.514 -4.513 1.00 91.94 91 GLU A O 1
ATOM 728 N N . LEU A 1 92 ? -1.060 -8.032 -3.040 1.00 90.69 92 LEU A N 1
ATOM 729 C CA . LEU A 1 92 ? 0.262 -8.298 -2.451 1.00 90.69 92 LEU A CA 1
ATOM 730 C C . LEU A 1 92 ? 1.268 -8.856 -3.475 1.00 90.69 92 LEU A C 1
ATOM 732 O O . LEU A 1 92 ? 2.473 -8.605 -3.375 1.00 90.69 92 LEU A O 1
ATOM 736 N N . GLY A 1 93 ? 0.785 -9.604 -4.471 1.00 89.69 93 GLY A N 1
ATOM 737 C CA . GLY A 1 93 ? 1.583 -10.058 -5.608 1.00 89.69 93 GLY A CA 1
ATOM 738 C C . GLY A 1 93 ? 2.103 -8.894 -6.453 1.00 89.69 93 GLY A C 1
ATOM 739 O O . GLY A 1 93 ? 3.289 -8.859 -6.777 1.00 89.69 93 GLY A O 1
ATOM 740 N N . LYS A 1 94 ? 1.250 -7.902 -6.744 1.00 90.38 94 LYS A N 1
ATOM 741 C CA . LYS A 1 94 ? 1.639 -6.689 -7.488 1.00 90.38 94 LYS A CA 1
ATOM 742 C C . LYS A 1 94 ? 2.633 -5.819 -6.721 1.00 90.38 94 LYS A C 1
ATOM 744 O O . LYS A 1 94 ? 3.510 -5.229 -7.344 1.00 90.38 94 LYS A O 1
ATOM 749 N N . ALA A 1 95 ? 2.492 -5.729 -5.396 1.00 87.81 95 ALA A N 1
ATOM 750 C CA . ALA A 1 95 ? 3.389 -4.947 -4.542 1.00 87.81 95 ALA A CA 1
ATOM 751 C C . ALA A 1 95 ? 4.847 -5.444 -4.598 1.00 87.81 95 ALA A C 1
ATOM 753 O O . ALA A 1 95 ? 5.775 -4.663 -4.384 1.00 87.81 95 ALA A O 1
ATOM 754 N N . GLY A 1 96 ? 5.053 -6.727 -4.915 1.00 89.31 96 GLY A N 1
ATOM 755 C CA . GLY A 1 96 ? 6.371 -7.356 -4.887 1.00 89.31 96 GLY A CA 1
ATOM 756 C C . GLY A 1 96 ? 6.876 -7.584 -3.461 1.00 89.31 96 GLY A C 1
ATOM 757 O O . GLY A 1 96 ? 6.157 -7.372 -2.490 1.00 89.31 96 GLY A O 1
ATOM 758 N N . HIS A 1 97 ? 8.109 -8.071 -3.329 1.00 89.19 97 HIS A N 1
ATOM 759 C CA . HIS A 1 97 ? 8.713 -8.327 -2.017 1.00 89.19 97 HIS A CA 1
ATOM 760 C C . HIS A 1 97 ? 8.862 -7.036 -1.201 1.00 89.19 97 HIS A C 1
ATOM 762 O O . HIS A 1 97 ? 8.328 -6.954 -0.099 1.00 89.19 97 HIS A O 1
ATOM 768 N N . ASP A 1 98 ? 9.479 -6.012 -1.791 1.00 86.81 98 ASP A N 1
ATOM 769 C CA . ASP A 1 98 ? 9.741 -4.734 -1.124 1.00 86.81 98 ASP A CA 1
ATOM 770 C C . ASP A 1 98 ? 8.450 -4.015 -0.714 1.00 86.81 98 ASP A C 1
ATOM 772 O O . ASP A 1 98 ? 8.370 -3.452 0.372 1.00 86.81 98 ASP A O 1
ATOM 776 N N . GLY A 1 99 ? 7.407 -4.071 -1.550 1.00 87.62 99 GLY A N 1
ATOM 777 C CA . GLY A 1 99 ? 6.123 -3.450 -1.225 1.00 87.62 99 GLY A CA 1
ATOM 778 C C . GLY A 1 99 ? 5.408 -4.141 -0.068 1.00 87.62 99 GLY A C 1
ATOM 779 O O . GLY A 1 99 ? 4.715 -3.476 0.694 1.00 87.62 99 GLY A O 1
ATOM 780 N N . ARG A 1 100 ? 5.605 -5.456 0.103 1.00 91.12 100 ARG A N 1
ATOM 781 C CA . ARG A 1 100 ? 5.107 -6.182 1.280 1.00 91.12 100 ARG A CA 1
ATOM 782 C C . ARG A 1 100 ? 5.877 -5.807 2.540 1.00 91.12 100 ARG A C 1
ATOM 784 O O . ARG A 1 100 ? 5.243 -5.522 3.542 1.00 91.12 100 ARG A O 1
ATOM 791 N N . ALA A 1 101 ? 7.207 -5.734 2.469 1.00 90.25 101 ALA A N 1
ATOM 792 C CA . ALA A 1 101 ? 8.022 -5.299 3.604 1.00 90.25 101 ALA A CA 1
ATOM 793 C C . ALA A 1 101 ? 7.655 -3.871 4.054 1.00 90.25 101 ALA A C 1
ATOM 795 O O . ALA A 1 101 ? 7.430 -3.633 5.236 1.00 90.25 101 ALA A O 1
ATOM 796 N N . CYS A 1 102 ? 7.498 -2.953 3.093 1.00 88.81 102 CYS A N 1
ATOM 797 C CA . CYS A 1 102 ? 7.021 -1.589 3.329 1.00 88.81 102 CYS A CA 1
ATOM 798 C C . CYS A 1 102 ? 5.626 -1.574 3.981 1.00 88.81 102 CYS A C 1
ATOM 800 O O . CYS A 1 102 ? 5.385 -0.829 4.928 1.00 88.81 102 CYS A O 1
ATOM 802 N N . LEU A 1 103 ? 4.705 -2.419 3.507 1.00 91.31 103 LEU A N 1
ATOM 803 C CA . LEU A 1 103 ? 3.363 -2.532 4.073 1.00 91.31 103 LEU A CA 1
ATOM 804 C C . LEU A 1 103 ? 3.376 -3.052 5.518 1.00 91.31 103 LEU A C 1
ATOM 806 O O . LEU A 1 103 ? 2.668 -2.501 6.358 1.00 91.31 103 LEU A O 1
ATOM 810 N N . ASP A 1 104 ? 4.178 -4.075 5.810 1.00 92.62 104 ASP A N 1
ATOM 811 C CA . ASP A 1 104 ? 4.296 -4.651 7.153 1.00 92.62 104 ASP A CA 1
ATOM 812 C C . ASP A 1 104 ? 4.854 -3.624 8.149 1.00 92.62 104 ASP A C 1
ATOM 814 O O . ASP A 1 104 ? 4.318 -3.448 9.246 1.00 92.62 104 ASP A O 1
ATOM 818 N N . GLU A 1 105 ? 5.897 -2.895 7.749 1.00 92.56 105 GLU A N 1
ATOM 819 C CA . GLU A 1 105 ? 6.476 -1.824 8.557 1.00 92.56 105 GLU A CA 1
ATOM 820 C C . GLU A 1 105 ? 5.487 -0.671 8.768 1.00 92.56 105 GLU A C 1
ATOM 822 O O . GLU A 1 105 ? 5.329 -0.189 9.891 1.00 92.56 105 GLU A O 1
ATOM 827 N N . PHE A 1 106 ? 4.750 -0.282 7.726 1.00 91.25 106 PHE A N 1
ATOM 828 C CA . PHE A 1 106 ? 3.703 0.729 7.832 1.00 91.25 106 PHE A CA 1
ATOM 829 C C . PHE A 1 106 ? 2.600 0.325 8.823 1.00 91.25 106 PHE A C 1
ATOM 831 O O . PHE A 1 106 ? 2.191 1.139 9.655 1.00 91.25 106 PHE A O 1
ATOM 838 N N . VAL A 1 107 ? 2.125 -0.925 8.766 1.00 91.69 107 VAL A N 1
ATOM 839 C CA . VAL A 1 107 ? 1.124 -1.435 9.717 1.00 91.69 107 VAL A CA 1
ATOM 840 C C . VAL A 1 107 ? 1.674 -1.371 11.137 1.00 91.69 107 VAL A C 1
ATOM 842 O O . VAL A 1 107 ? 0.996 -0.844 12.015 1.00 91.69 107 VAL A O 1
ATOM 845 N N . LYS A 1 108 ? 2.916 -1.814 11.355 1.00 93.06 108 LYS A N 1
ATOM 846 C CA . LYS A 1 108 ? 3.563 -1.763 12.672 1.00 93.06 108 LYS A CA 1
ATOM 847 C C . LYS A 1 108 ? 3.654 -0.334 13.218 1.00 93.06 108 LYS A C 1
ATOM 849 O O . LYS A 1 108 ? 3.270 -0.098 14.360 1.00 93.06 108 LYS A O 1
ATOM 854 N N . GLN A 1 109 ? 4.087 0.626 12.400 1.00 90.62 109 GLN A N 1
ATOM 855 C CA . GLN A 1 109 ? 4.132 2.042 12.787 1.00 90.62 109 GLN A CA 1
ATOM 856 C C . GLN A 1 109 ? 2.739 2.564 13.179 1.00 90.62 109 GLN A C 1
ATOM 858 O O . GLN A 1 109 ? 2.605 3.328 14.134 1.00 90.62 109 GLN A O 1
ATOM 863 N N . ARG A 1 110 ? 1.679 2.144 12.475 1.00 89.69 110 ARG A N 1
ATOM 864 C CA . ARG A 1 110 ? 0.299 2.514 12.828 1.00 89.69 110 ARG A CA 1
ATOM 865 C C . ARG A 1 110 ? -0.186 1.858 14.114 1.00 89.69 110 ARG A C 1
ATOM 867 O O . ARG A 1 110 ? -0.814 2.547 14.912 1.00 89.69 110 ARG A O 1
ATOM 874 N N . GLU A 1 111 ? 0.140 0.589 14.349 1.00 92.38 111 GLU A N 1
ATOM 875 C CA . GLU A 1 111 ? -0.165 -0.082 15.619 1.00 92.38 111 GLU A CA 1
ATOM 876 C C . GLU A 1 111 ? 0.513 0.626 16.806 1.00 92.38 111 GLU A C 1
ATOM 878 O O . GLU A 1 111 ? -0.119 0.831 17.842 1.00 92.38 111 GLU A O 1
ATOM 883 N N . GLU A 1 112 ? 1.770 1.056 16.645 1.00 92.25 112 GLU A N 1
ATOM 884 C CA . GLU A 1 112 ? 2.520 1.806 17.664 1.00 92.25 112 GLU A CA 1
ATOM 885 C C . GLU A 1 112 ? 1.901 3.186 17.948 1.00 92.25 112 GLU A C 1
ATOM 887 O O . GLU A 1 112 ? 1.786 3.582 19.108 1.00 92.25 112 GLU A O 1
ATOM 892 N N . VAL A 1 113 ? 1.463 3.905 16.908 1.00 88.88 113 VAL A N 1
ATOM 893 C CA . VAL A 1 113 ? 0.829 5.229 17.046 1.00 88.88 113 VAL A CA 1
ATOM 894 C C . VAL A 1 113 ? -0.571 5.138 17.657 1.00 88.88 113 VAL A C 1
ATOM 896 O O . VAL A 1 113 ? -0.939 5.982 18.474 1.00 88.88 113 VAL A O 1
ATOM 899 N N . GLU A 1 114 ? -1.368 4.146 17.260 1.00 87.06 114 GLU A N 1
ATOM 900 C CA . GLU A 1 114 ? -2.753 4.001 17.727 1.00 87.06 114 GLU A CA 1
ATOM 901 C C . GLU A 1 114 ? -2.866 3.214 19.042 1.00 87.06 114 GLU A C 1
ATOM 903 O O . GLU A 1 114 ? -3.906 3.271 19.702 1.00 87.06 114 GLU A O 1
ATOM 908 N N . GLY A 1 115 ? -1.815 2.488 19.439 1.00 89.75 115 GLY A N 1
ATOM 909 C CA . GLY A 1 115 ? -1.815 1.627 20.625 1.00 89.75 115 GLY A CA 1
ATOM 910 C C . GLY A 1 115 ? -2.766 0.432 20.499 1.00 89.75 115 GLY A C 1
ATOM 911 O O . GLY A 1 115 ? -3.271 -0.068 21.505 1.00 89.75 115 GLY A O 1
ATOM 912 N N . LYS A 1 116 ? -3.059 0.004 19.267 1.00 89.75 116 LYS A N 1
ATOM 913 C CA . LYS A 1 116 ? -4.070 -1.009 18.936 1.00 89.75 116 LYS A CA 1
ATOM 914 C C . LYS A 1 116 ? -3.558 -1.968 17.874 1.00 89.75 116 LYS A C 1
ATOM 916 O O . LYS A 1 116 ? -2.706 -1.615 17.068 1.00 89.75 116 LYS A O 1
ATOM 921 N N . ARG A 1 117 ? -4.128 -3.175 17.851 1.00 90.56 117 ARG A N 1
ATOM 922 C CA . ARG A 1 117 ? -3.861 -4.170 16.807 1.00 90.56 117 ARG A CA 1
ATOM 923 C C . ARG A 1 117 ? -4.692 -3.861 15.567 1.00 90.56 117 ARG A C 1
ATOM 925 O O . ARG A 1 117 ? -5.914 -3.714 15.666 1.00 90.56 117 ARG A O 1
ATOM 932 N N . LEU A 1 118 ? -4.043 -3.798 14.413 1.00 90.12 118 LEU A N 1
ATOM 933 C CA . LEU A 1 118 ? -4.655 -3.422 13.141 1.00 90.12 118 LEU A CA 1
ATOM 934 C C . LEU A 1 118 ? -4.524 -4.568 12.134 1.00 90.12 118 LEU A C 1
ATOM 936 O O . LEU A 1 118 ? -3.502 -5.246 12.057 1.00 90.12 118 LEU A O 1
ATOM 940 N N . ALA A 1 119 ? -5.565 -4.781 11.338 1.00 89.69 119 ALA A N 1
ATOM 941 C CA . ALA A 1 119 ? -5.562 -5.714 10.219 1.00 89.69 119 ALA A CA 1
ATOM 942 C C . ALA A 1 119 ? -5.797 -4.976 8.904 1.00 89.69 119 ALA A C 1
ATOM 944 O O . ALA A 1 119 ? -6.533 -3.992 8.850 1.00 89.69 119 ALA A O 1
ATOM 945 N N . ILE A 1 120 ? -5.212 -5.491 7.822 1.00 89.75 120 ILE A N 1
ATOM 946 C CA . ILE A 1 120 ? -5.479 -4.984 6.476 1.00 89.75 120 ILE A CA 1
ATOM 947 C C . ILE A 1 120 ? -6.888 -5.417 6.067 1.00 89.75 120 ILE A C 1
ATOM 949 O O . ILE A 1 120 ? -7.148 -6.574 5.736 1.00 89.75 120 ILE A O 1
ATOM 953 N N . ALA A 1 121 ? -7.794 -4.451 6.080 1.00 86.56 121 ALA A N 1
ATOM 954 C CA . ALA A 1 121 ? -9.181 -4.574 5.670 1.00 86.56 121 ALA A CA 1
ATOM 955 C C . ALA A 1 121 ? -9.335 -4.675 4.148 1.00 86.56 121 ALA A C 1
ATOM 957 O O . ALA A 1 121 ? -10.237 -5.368 3.668 1.00 86.56 121 ALA A O 1
ATOM 958 N N . CYS A 1 122 ? -8.495 -3.939 3.420 1.00 86.12 122 CYS A N 1
ATOM 959 C CA . CYS A 1 122 ? -8.480 -3.844 1.967 1.00 86.12 122 CYS A CA 1
ATOM 960 C C . CYS A 1 122 ? -7.096 -3.373 1.503 1.00 86.12 122 CYS A C 1
ATOM 962 O O . CYS A 1 122 ? -6.444 -2.572 2.172 1.00 86.12 122 CYS A O 1
ATOM 964 N N . LEU A 1 123 ? -6.661 -3.857 0.343 1.00 89.69 123 LEU A N 1
ATOM 965 C CA . LEU A 1 123 ? -5.437 -3.422 -0.319 1.00 89.69 123 LEU A CA 1
ATOM 966 C C . LEU A 1 123 ? -5.736 -3.221 -1.803 1.00 89.69 123 LEU A C 1
ATOM 968 O O . LEU A 1 123 ? -6.394 -4.061 -2.416 1.00 89.69 123 LEU A O 1
ATOM 972 N N . SER A 1 124 ? -5.226 -2.142 -2.385 1.00 89.75 124 SER A N 1
ATOM 973 C CA . SER A 1 124 ? -5.175 -1.936 -3.833 1.00 89.75 124 SER A CA 1
ATOM 974 C C . SER A 1 124 ? -3.806 -1.396 -4.216 1.00 89.75 124 SER A C 1
ATOM 976 O O . SER A 1 124 ? -3.316 -0.443 -3.609 1.00 89.75 124 SER A O 1
ATOM 978 N N . VAL A 1 125 ? -3.181 -2.000 -5.224 1.00 89.62 125 VAL A N 1
ATOM 979 C CA . VAL A 1 125 ? -1.863 -1.594 -5.713 1.00 89.62 125 VAL A CA 1
ATOM 980 C C . VAL A 1 125 ? -1.996 -1.020 -7.109 1.00 89.62 125 VAL A C 1
ATOM 982 O O . VAL A 1 125 ? -2.337 -1.718 -8.071 1.00 89.62 125 VAL A O 1
ATOM 985 N N . HIS A 1 126 ? -1.679 0.264 -7.233 1.00 89.12 126 HIS A N 1
ATOM 986 C CA . HIS A 1 126 ? -1.577 0.921 -8.526 1.00 89.12 126 HIS A CA 1
ATOM 987 C C . HIS A 1 126 ? -0.171 0.732 -9.081 1.00 89.12 126 HIS A C 1
ATOM 989 O O . HIS A 1 126 ? 0.828 1.093 -8.454 1.00 89.12 126 HIS A O 1
ATOM 995 N N . THR A 1 127 ? -0.108 0.160 -10.279 1.00 87.81 127 THR A N 1
ATOM 996 C CA . THR A 1 127 ? 1.131 -0.092 -11.013 1.00 87.81 127 THR A CA 1
ATOM 997 C C . THR A 1 127 ? 1.250 0.848 -12.201 1.00 87.81 127 THR A C 1
ATOM 999 O O . THR A 1 127 ? 0.264 1.092 -12.897 1.00 87.81 127 THR A O 1
ATOM 1002 N N . LYS A 1 128 ? 2.466 1.298 -12.498 1.00 86.56 128 LYS A N 1
ATOM 1003 C CA . LYS A 1 128 ? 2.790 2.064 -13.701 1.00 86.56 128 LYS A CA 1
ATOM 1004 C C . LYS A 1 128 ? 3.633 1.210 -14.641 1.00 86.56 128 LYS A C 1
ATOM 1006 O O . LYS A 1 128 ? 4.563 0.537 -14.204 1.00 86.56 128 LYS A O 1
ATOM 1011 N N . MET A 1 129 ? 3.318 1.246 -15.933 1.00 87.19 129 MET A N 1
ATOM 1012 C CA . MET A 1 129 ? 4.157 0.619 -16.955 1.00 87.19 129 MET A CA 1
ATOM 1013 C C . MET A 1 129 ? 5.418 1.458 -17.151 1.00 87.19 129 MET A C 1
ATOM 1015 O O . MET A 1 129 ? 5.331 2.659 -17.417 1.00 87.19 129 MET A O 1
ATOM 1019 N N . GLN A 1 130 ? 6.582 0.832 -17.024 1.00 83.88 130 GLN A N 1
ATOM 1020 C CA . GLN A 1 130 ? 7.874 1.457 -17.282 1.00 83.88 130 GLN A CA 1
ATOM 1021 C C . GLN A 1 130 ? 8.607 0.685 -18.375 1.00 83.88 130 GLN A C 1
ATOM 1023 O O . GLN A 1 130 ? 8.620 -0.545 -18.373 1.00 83.88 130 GLN A O 1
ATOM 1028 N N . LYS A 1 131 ? 9.219 1.417 -19.311 1.00 86.94 131 LYS A N 1
ATOM 1029 C CA . LYS A 1 131 ? 10.170 0.833 -20.255 1.00 86.94 131 LYS A CA 1
ATOM 1030 C C . LYS A 1 131 ? 11.483 0.597 -19.523 1.00 86.94 131 LYS A C 1
ATOM 1032 O O . LYS A 1 131 ? 12.068 1.542 -19.003 1.00 86.94 131 LYS A O 1
ATOM 1037 N N . VAL A 1 132 ? 11.934 -0.644 -19.506 1.00 85.25 132 VAL A N 1
ATOM 1038 C CA . VAL A 1 132 ? 13.255 -1.040 -19.025 1.00 85.25 132 VAL A CA 1
ATOM 1039 C C . VAL A 1 132 ? 14.033 -1.631 -20.189 1.00 85.25 132 VAL A C 1
ATOM 1041 O O . VAL A 1 132 ? 13.489 -2.385 -20.992 1.00 85.25 132 VAL A O 1
ATOM 1044 N N . ASN A 1 133 ? 15.299 -1.241 -20.305 1.00 86.50 133 ASN A N 1
ATOM 1045 C CA . ASN A 1 133 ? 16.223 -1.831 -21.260 1.00 86.50 133 ASN A CA 1
ATOM 1046 C C . ASN A 1 133 ? 17.106 -2.813 -20.493 1.00 86.50 133 ASN A C 1
ATOM 1048 O O . ASN A 1 133 ? 18.066 -2.414 -19.832 1.00 86.50 133 ASN A O 1
ATOM 1052 N N . GLU A 1 134 ? 16.743 -4.090 -20.545 1.00 82.38 134 GLU A N 1
ATOM 1053 C CA . GLU A 1 134 ? 17.539 -5.156 -19.950 1.00 82.38 134 GLU A CA 1
ATOM 1054 C C . GLU A 1 134 ? 18.250 -5.915 -21.067 1.00 82.38 134 GLU A C 1
ATOM 1056 O O . GLU A 1 134 ? 17.629 -6.468 -21.972 1.00 82.38 134 GLU A O 1
ATOM 1061 N N . ARG A 1 135 ? 19.586 -5.932 -21.009 1.00 86.62 135 ARG A N 1
ATOM 1062 C CA . ARG A 1 135 ? 20.442 -6.644 -21.976 1.00 86.62 135 ARG A CA 1
ATOM 1063 C C . ARG A 1 135 ? 20.220 -6.222 -23.439 1.00 86.62 135 ARG A C 1
ATOM 1065 O O . ARG A 1 135 ? 20.364 -7.041 -24.342 1.00 86.62 135 ARG A O 1
ATOM 1072 N N . GLY A 1 136 ? 19.890 -4.953 -23.679 1.00 86.88 136 GLY A N 1
ATOM 1073 C CA . GLY A 1 136 ? 19.678 -4.419 -25.028 1.00 86.88 136 GLY A CA 1
ATOM 1074 C C . GLY A 1 136 ? 18.287 -4.692 -25.604 1.00 86.88 136 GLY A C 1
ATOM 1075 O O . GLY A 1 136 ? 18.036 -4.318 -26.747 1.00 86.88 136 GLY A O 1
ATOM 1076 N N . VAL A 1 137 ? 17.387 -5.321 -24.840 1.00 85.81 137 VAL A N 1
ATOM 1077 C CA . VAL A 1 137 ? 15.993 -5.542 -25.235 1.00 85.81 137 VAL A CA 1
ATOM 1078 C C . VAL A 1 137 ? 15.102 -4.578 -24.457 1.00 85.81 137 VAL A C 1
ATOM 1080 O O . VAL A 1 137 ? 15.098 -4.569 -23.225 1.00 85.81 137 VAL A O 1
ATOM 1083 N N . GLU A 1 138 ? 14.330 -3.761 -25.176 1.00 90.62 138 GLU A N 1
ATOM 1084 C CA . GLU A 1 138 ? 13.296 -2.931 -24.558 1.00 90.62 138 GLU A CA 1
ATOM 1085 C C . GLU A 1 138 ? 12.109 -3.798 -24.126 1.00 90.62 138 GLU A C 1
ATOM 1087 O O . GLU A 1 138 ? 11.473 -4.463 -24.945 1.00 90.62 138 GLU A O 1
ATOM 1092 N N . GLN A 1 139 ? 11.773 -3.748 -22.839 1.00 89.19 139 GLN A N 1
ATOM 1093 C CA . GLN A 1 139 ? 10.612 -4.421 -22.270 1.00 89.19 139 GLN A CA 1
ATOM 1094 C C . GLN A 1 139 ? 9.756 -3.434 -21.473 1.00 89.19 139 GLN A C 1
ATOM 1096 O O . GLN A 1 139 ? 10.262 -2.534 -20.805 1.00 89.19 139 GLN A O 1
ATOM 1101 N N . LEU A 1 140 ? 8.434 -3.610 -21.523 1.00 89.12 140 LEU A N 1
ATOM 1102 C CA . LEU A 1 140 ? 7.508 -2.927 -20.623 1.00 89.12 140 LEU A CA 1
ATOM 1103 C C . LEU A 1 140 ? 7.297 -3.780 -19.373 1.00 89.12 140 LEU A C 1
ATOM 1105 O O . LEU A 1 140 ? 6.802 -4.902 -19.463 1.00 89.12 140 LEU A O 1
ATOM 1109 N N . VAL A 1 141 ? 7.647 -3.236 -18.210 1.00 86.38 141 VAL A N 1
ATOM 1110 C CA . VAL A 1 141 ? 7.462 -3.889 -16.912 1.00 86.38 141 VAL A CA 1
ATOM 1111 C C . VAL A 1 141 ? 6.517 -3.051 -16.060 1.00 86.38 141 VAL A C 1
ATOM 1113 O O . VAL A 1 141 ? 6.699 -1.842 -15.902 1.00 86.38 141 VAL A O 1
ATOM 1116 N N . ALA A 1 142 ? 5.492 -3.697 -15.504 1.00 85.69 142 ALA A N 1
ATOM 1117 C CA . ALA A 1 142 ? 4.615 -3.080 -14.519 1.00 85.69 142 ALA A CA 1
ATOM 1118 C C . ALA A 1 142 ? 5.364 -2.955 -13.187 1.00 85.69 142 ALA A C 1
ATOM 1120 O O . ALA A 1 142 ? 5.808 -3.956 -12.623 1.00 85.69 142 ALA A O 1
ATOM 1121 N N . ARG A 1 143 ? 5.503 -1.729 -12.677 1.00 84.81 143 ARG A N 1
ATOM 1122 C CA . ARG A 1 143 ? 6.126 -1.449 -11.379 1.00 84.81 143 ARG A CA 1
ATOM 1123 C C . ARG A 1 143 ? 5.081 -0.884 -10.415 1.00 84.81 143 ARG A C 1
ATOM 1125 O O . ARG A 1 143 ? 4.330 0.010 -10.813 1.00 84.81 143 ARG A O 1
ATOM 1132 N N . PRO A 1 144 ? 4.985 -1.397 -9.180 1.00 85.75 144 PRO A N 1
ATOM 1133 C CA . PRO A 1 144 ? 4.059 -0.866 -8.190 1.00 85.75 144 PRO A CA 1
ATOM 1134 C C . PRO A 1 144 ? 4.499 0.544 -7.775 1.00 85.75 144 PRO A C 1
ATOM 1136 O O . PRO A 1 144 ? 5.678 0.786 -7.545 1.00 85.75 144 PRO A O 1
ATOM 1139 N N . GLN A 1 145 ? 3.553 1.481 -7.739 1.00 85.00 145 GLN A N 1
ATOM 1140 C CA . GLN A 1 145 ? 3.820 2.901 -7.481 1.00 85.00 145 GLN A CA 1
ATOM 1141 C C . GLN A 1 145 ? 3.073 3.418 -6.250 1.00 85.00 145 GLN A C 1
ATOM 1143 O O . GLN A 1 145 ? 3.542 4.328 -5.565 1.00 85.00 145 GLN A O 1
ATOM 1148 N N . THR A 1 146 ? 1.872 2.902 -5.989 1.00 86.88 146 THR A N 1
ATOM 1149 C CA . THR A 1 146 ? 1.032 3.389 -4.890 1.00 86.88 146 THR A CA 1
ATOM 1150 C C . THR A 1 146 ? 0.284 2.237 -4.244 1.00 86.88 146 THR A C 1
ATOM 1152 O O . THR A 1 146 ? -0.342 1.446 -4.954 1.00 86.88 146 THR A O 1
ATOM 1155 N N . LEU A 1 147 ? 0.354 2.155 -2.913 1.00 88.50 147 LEU A N 1
ATOM 1156 C CA . LEU A 1 147 ? -0.491 1.270 -2.111 1.00 88.50 147 LEU A CA 1
ATOM 1157 C C . LEU A 1 147 ? -1.635 2.096 -1.535 1.00 88.50 147 LEU A C 1
ATOM 1159 O O . LEU A 1 147 ? -1.407 3.128 -0.905 1.00 88.50 147 LEU A O 1
ATOM 1163 N N . PHE A 1 148 ? -2.853 1.612 -1.729 1.00 88.94 148 PHE A N 1
ATOM 1164 C CA . PHE A 1 148 ? -4.026 2.051 -0.992 1.00 88.94 148 PHE A CA 1
ATOM 1165 C C . PHE A 1 148 ? -4.355 0.963 0.016 1.00 88.94 148 PHE A C 1
ATOM 1167 O O . PHE A 1 148 ? -4.684 -0.158 -0.376 1.00 88.94 148 PHE A O 1
ATOM 1174 N N . VAL A 1 149 ? -4.218 1.282 1.295 1.00 89.56 149 VAL A N 1
ATOM 1175 C CA . VAL A 1 149 ? -4.347 0.323 2.392 1.00 89.56 149 VAL A CA 1
ATOM 1176 C C . VAL A 1 149 ? -5.456 0.793 3.305 1.00 89.56 149 VAL A C 1
ATOM 1178 O O . VAL A 1 149 ? -5.379 1.890 3.842 1.00 89.56 149 VAL A O 1
ATOM 1181 N N . GLU A 1 150 ? -6.465 -0.037 3.501 1.00 88.81 150 GLU A N 1
ATOM 1182 C CA . GLU A 1 150 ? -7.467 0.165 4.538 1.00 88.81 150 GLU A CA 1
ATOM 1183 C C . GLU A 1 150 ? -7.077 -0.664 5.758 1.00 88.81 150 GLU A C 1
ATOM 1185 O O . GLU A 1 150 ? -6.852 -1.871 5.623 1.00 88.81 150 GLU A O 1
ATOM 1190 N N . LEU A 1 151 ? -7.011 -0.037 6.931 1.00 88.69 151 LEU A N 1
ATOM 1191 C CA . LEU A 1 151 ? -6.780 -0.730 8.199 1.00 88.69 151 LEU A CA 1
ATOM 1192 C C . LEU A 1 151 ? -8.070 -0.782 9.024 1.00 88.69 151 LEU A C 1
ATOM 1194 O O . LEU A 1 151 ? -8.825 0.191 9.071 1.00 88.69 151 LEU A O 1
ATOM 1198 N N . GLU A 1 152 ? -8.320 -1.926 9.663 1.00 86.69 152 GLU A N 1
ATOM 1199 C CA . GLU A 1 152 ? -9.402 -2.122 10.631 1.00 86.69 152 GLU A CA 1
ATOM 1200 C C . GLU A 1 152 ? -8.860 -2.618 11.973 1.00 86.69 152 GLU A C 1
ATOM 1202 O O . GLU A 1 152 ? -7.943 -3.435 12.020 1.00 86.69 152 GLU A O 1
ATOM 1207 N N . GLU A 1 153 ? -9.451 -2.147 13.073 1.00 87.69 153 GLU A N 1
ATOM 1208 C CA . GLU A 1 153 ? -9.126 -2.633 14.414 1.00 87.69 153 GLU A CA 1
ATOM 1209 C C . GLU A 1 153 ? -9.493 -4.117 14.544 1.00 87.69 153 GLU A C 1
ATOM 1211 O O . GLU A 1 153 ? -10.638 -4.530 14.299 1.00 87.69 153 GLU A O 1
ATOM 1216 N N . MET A 1 154 ? -8.511 -4.921 14.948 1.00 84.50 154 MET A N 1
ATOM 1217 C CA . MET A 1 154 ? -8.742 -6.298 15.358 1.00 84.50 154 MET A CA 1
ATOM 1218 C C . MET A 1 154 ? -9.456 -6.250 16.703 1.00 84.50 154 MET A C 1
ATOM 1220 O O . MET A 1 154 ? -8.881 -5.828 17.705 1.00 84.50 154 MET A O 1
ATOM 1224 N N . GLY A 1 155 ? -10.725 -6.661 16.722 1.00 78.06 155 GLY A N 1
ATOM 1225 C CA . GLY A 1 155 ? -11.431 -6.846 17.981 1.00 78.06 155 GLY A CA 1
ATOM 1226 C C . GLY A 1 155 ? -10.621 -7.797 18.853 1.00 78.06 155 GLY A C 1
ATOM 1227 O O . GLY A 1 155 ? -10.230 -8.868 18.391 1.00 78.06 155 GLY A O 1
ATOM 1228 N N . VAL A 1 156 ? -10.355 -7.403 20.097 1.00 62.69 156 VAL A N 1
ATOM 1229 C CA . VAL A 1 156 ? -9.913 -8.354 21.112 1.00 62.69 156 VAL A CA 1
ATOM 1230 C C . VAL A 1 156 ? -11.101 -9.288 21.288 1.00 62.69 156 VAL A C 1
ATOM 1232 O O . VAL A 1 156 ? -12.086 -8.913 21.922 1.00 62.69 156 VAL A O 1
ATOM 1235 N N . GLU A 1 157 ? -11.089 -10.450 20.634 1.00 54.88 157 GLU A N 1
ATOM 1236 C CA . GLU A 1 157 ? -12.015 -11.511 21.006 1.00 54.88 157 GLU A CA 1
ATOM 1237 C C . GLU A 1 157 ? -11.714 -11.791 22.469 1.00 54.88 157 GLU A C 1
ATOM 1239 O O . GLU A 1 157 ? -10.640 -12.283 22.818 1.00 54.88 157 GLU A O 1
ATOM 1244 N N . GLY A 1 158 ? -12.600 -11.304 23.337 1.00 45.66 158 GLY A N 1
ATOM 1245 C CA . GLY A 1 158 ? -12.446 -11.446 24.765 1.00 45.66 158 GLY A CA 1
ATOM 1246 C C . GLY A 1 158 ? -12.279 -12.923 25.054 1.00 45.66 158 GLY A C 1
ATOM 1247 O O . GLY A 1 158 ? -13.214 -13.700 24.870 1.00 45.66 158 GLY A O 1
ATOM 1248 N N . VAL A 1 159 ? -11.097 -13.301 25.534 1.00 46.91 159 VAL A N 1
ATOM 1249 C CA . VAL A 1 159 ? -10.935 -14.507 26.339 1.00 46.91 159 VAL A CA 1
ATOM 1250 C C . VAL A 1 159 ? -11.674 -14.214 27.644 1.00 46.91 159 VAL A C 1
ATOM 1252 O O . VAL A 1 159 ? -11.094 -13.815 28.647 1.00 46.91 159 VAL A O 1
ATOM 1255 N N . GLY A 1 160 ? -13.000 -14.257 27.565 1.00 52.72 160 GLY A N 1
ATOM 1256 C CA . GLY A 1 160 ? -13.902 -14.252 28.693 1.00 52.72 160 GLY A CA 1
ATOM 1257 C C . GLY A 1 160 ? -14.218 -15.697 29.007 1.00 52.72 160 GLY A C 1
ATOM 1258 O O . GLY A 1 160 ? -15.110 -16.267 28.384 1.00 52.72 160 GLY A O 1
ATOM 1259 N N . SER A 1 161 ? -13.454 -16.280 29.926 1.00 37.78 161 SER A N 1
ATOM 1260 C CA . SER A 1 161 ? -13.852 -17.353 30.849 1.00 37.78 161 SER A CA 1
ATOM 1261 C C . SER A 1 161 ? -12.753 -17.525 31.887 1.00 37.78 161 SER A C 1
ATOM 1263 O O . SER A 1 161 ? -11.619 -17.855 31.477 1.00 37.78 161 SER A O 1
#

Organism: NCBI:txid1160509

Foldseek 3Di:
DDDDDDDDDDDDDDDPDDDDDDDDDDPPDDPPPPPPPPPPPPPDWWKKKKKFFDPPPPDQADDASVPTDIDIDTDDDDDDDDPDPVQVVVQVVQCPPRNVVNVVNVQVVVCVVVVFHKDFSDKHWDWDWDFDQDPNDTDTDTGTGIIITIITTDPPPDPPD